Protein AF-A0A2G9URB8-F1 (afdb_monomer_lite)

Sequence (131 aa):
MHLSAVSGDISEDVNKCCIKHDNCYAYQMGKKFCDDEFCNCLDVATKEEQKCNRLESPQFCNAVRLFGHMAYVLAGRGPRPVTEGASVSSPEQDEHDYESTVTYGTTAGISVSSTTTEIPMSDWTTGGTGE

Structure (mmCIF, N/CA/C/O backbone):
data_AF-A0A2G9URB8-F1
#
_entry.id   AF-A0A2G9URB8-F1
#
loop_
_atom_site.group_PDB
_atom_site.id
_atom_site.type_symbol
_atom_site.label_atom_id
_atom_site.label_alt_id
_atom_site.label_comp_id
_atom_site.label_asym_id
_atom_site.label_entity_id
_atom_site.label_seq_id
_atom_site.pdbx_PDB_ins_code
_atom_site.Cartn_x
_atom_site.Cartn_y
_atom_site.Cartn_z
_atom_site.occupancy
_atom_site.B_iso_or_equiv
_atom_site.auth_seq_id
_atom_site.auth_comp_id
_atom_site.auth_asym_id
_atom_site.auth_atom_id
_atom_site.pdbx_PDB_model_num
ATOM 1 N N . MET A 1 1 ? -1.643 -4.852 38.606 1.00 34.06 1 MET A N 1
ATOM 2 C CA . MET A 1 1 ? -0.715 -5.426 37.610 1.00 34.06 1 MET A CA 1
ATOM 3 C C . MET A 1 1 ? -1.496 -5.595 36.313 1.00 34.06 1 MET A C 1
ATOM 5 O O . MET A 1 1 ? -2.167 -6.602 36.154 1.00 34.06 1 MET A O 1
ATOM 9 N N . HIS A 1 2 ? -1.524 -4.570 35.458 1.00 40.59 2 HIS A N 1
ATOM 10 C CA . HIS A 1 2 ? -2.062 -4.691 34.100 1.00 40.59 2 HIS A CA 1
ATOM 11 C C . HIS A 1 2 ? -0.869 -4.982 33.188 1.00 40.59 2 HIS A C 1
ATOM 13 O O . HIS A 1 2 ? -0.054 -4.101 32.930 1.00 40.59 2 HIS A O 1
ATOM 19 N N . LEU A 1 3 ? -0.725 -6.245 32.792 1.00 45.12 3 LEU A N 1
ATOM 20 C CA . LEU A 1 3 ? 0.124 -6.647 31.676 1.00 45.12 3 LEU A CA 1
ATOM 21 C C . LEU A 1 3 ? -0.627 -6.259 30.400 1.00 45.12 3 LEU A C 1
ATOM 23 O O . LEU A 1 3 ? -1.369 -7.067 29.849 1.00 45.12 3 LEU A O 1
ATOM 27 N N . SER A 1 4 ? -0.496 -5.006 29.969 1.00 48.94 4 SER A N 1
ATOM 28 C CA . SER A 1 4 ? -0.832 -4.668 28.589 1.00 48.94 4 SER A CA 1
ATOM 29 C C . SER A 1 4 ? 0.248 -5.287 27.710 1.00 48.94 4 SER A C 1
ATOM 31 O O . SER A 1 4 ? 1.438 -5.156 27.998 1.00 48.94 4 SER A O 1
ATOM 33 N N . ALA A 1 5 ? -0.196 -6.045 26.713 1.00 54.59 5 ALA A N 1
ATOM 34 C CA . ALA A 1 5 ? 0.620 -6.752 25.743 1.00 54.59 5 ALA A CA 1
ATOM 35 C C . ALA A 1 5 ? 1.810 -5.911 25.258 1.00 54.59 5 ALA A C 1
ATOM 37 O O . ALA A 1 5 ? 1.703 -4.688 25.145 1.00 54.59 5 ALA A O 1
ATOM 38 N N . VAL A 1 6 ? 2.917 -6.582 24.917 1.00 54.69 6 VAL A N 1
ATOM 39 C CA . VAL A 1 6 ? 3.937 -6.022 24.020 1.00 54.69 6 VAL A CA 1
ATOM 40 C C . VAL A 1 6 ? 3.211 -5.703 22.716 1.00 54.69 6 VAL A C 1
ATOM 42 O O . VAL A 1 6 ? 3.006 -6.566 21.867 1.00 54.69 6 VAL A O 1
ATOM 45 N N . SER A 1 7 ? 2.685 -4.489 22.657 1.00 58.38 7 SER A N 1
ATOM 46 C CA . SER A 1 7 ? 1.936 -3.955 21.538 1.00 58.38 7 SER A CA 1
ATOM 47 C C . SER A 1 7 ? 3.008 -3.636 20.516 1.00 58.38 7 SER A C 1
ATOM 49 O O . SER A 1 7 ? 3.839 -2.767 20.774 1.00 58.38 7 SER A O 1
ATOM 51 N N . GLY A 1 8 ? 3.076 -4.427 19.442 1.00 63.69 8 GLY A N 1
ATOM 52 C CA . GLY A 1 8 ? 3.928 -4.092 18.306 1.00 63.69 8 GLY A CA 1
ATOM 53 C C . GLY A 1 8 ? 3.660 -2.644 17.913 1.00 63.69 8 GLY A C 1
ATOM 54 O O . GLY A 1 8 ? 2.515 -2.188 17.971 1.00 63.69 8 GLY A O 1
ATOM 55 N N . ASP A 1 9 ? 4.717 -1.899 17.616 1.00 86.12 9 ASP A N 1
ATOM 56 C CA . ASP A 1 9 ? 4.572 -0.512 17.200 1.00 86.12 9 ASP A CA 1
ATOM 57 C C . ASP A 1 9 ? 3.764 -0.495 15.891 1.00 86.12 9 ASP A C 1
ATOM 59 O O . ASP A 1 9 ? 4.124 -1.175 14.927 1.00 86.12 9 ASP A O 1
ATOM 63 N N . ILE A 1 10 ? 2.653 0.251 15.851 1.00 89.25 10 ILE A N 1
ATOM 64 C CA . ILE A 1 10 ? 1.783 0.354 14.663 1.00 89.25 10 ILE A CA 1
ATOM 65 C C . ILE A 1 10 ? 2.611 0.748 13.431 1.00 89.25 10 ILE A C 1
ATOM 67 O O . ILE A 1 10 ? 2.357 0.268 12.326 1.00 89.25 10 ILE A O 1
ATOM 71 N N . SER A 1 11 ? 3.652 1.560 13.623 1.00 90.50 11 SER A N 1
ATOM 72 C CA . SER A 1 11 ? 4.586 1.961 12.572 1.00 90.50 11 SER A CA 1
ATOM 73 C C . SER A 1 11 ? 5.371 0.770 12.020 1.00 90.50 11 SER A C 1
ATOM 75 O O . SER A 1 11 ? 5.568 0.674 10.809 1.00 90.50 11 SER A O 1
ATOM 77 N N . GLU A 1 12 ? 5.802 -0.164 12.874 1.00 94.44 12 GLU A N 1
ATOM 78 C CA . GLU A 1 12 ? 6.485 -1.388 12.439 1.00 94.44 12 GLU A CA 1
ATOM 7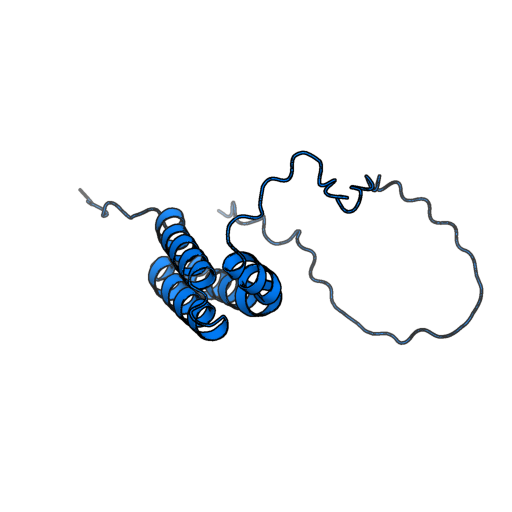9 C C . GLU A 1 12 ? 5.554 -2.290 11.625 1.00 94.44 12 GLU A C 1
ATOM 81 O O . GLU A 1 12 ? 5.970 -2.852 10.607 1.00 94.44 12 GLU A O 1
ATOM 86 N N . ASP A 1 13 ? 4.295 -2.427 12.042 1.00 95.44 13 ASP A N 1
ATOM 87 C CA . ASP A 1 13 ? 3.315 -3.251 11.334 1.00 95.44 13 ASP A CA 1
ATOM 88 C C . ASP A 1 13 ? 2.906 -2.641 9.987 1.00 95.44 13 ASP A C 1
ATOM 90 O O . ASP A 1 13 ? 2.864 -3.354 8.979 1.00 95.44 13 ASP A O 1
ATOM 94 N N . VAL A 1 14 ? 2.725 -1.320 9.920 1.00 96.50 14 VAL A N 1
ATOM 95 C CA . VAL A 1 14 ? 2.529 -0.594 8.655 1.00 96.50 14 VAL A CA 1
ATOM 96 C C . VAL A 1 14 ? 3.755 -0.734 7.748 1.00 96.50 14 VAL A C 1
ATOM 98 O O . VAL A 1 14 ? 3.615 -1.015 6.557 1.00 96.50 14 VAL A O 1
ATOM 101 N N . ASN A 1 15 ? 4.971 -0.636 8.291 1.00 96.88 15 ASN A N 1
ATOM 102 C CA . ASN A 1 15 ? 6.194 -0.799 7.503 1.00 96.88 15 ASN A CA 1
ATOM 103 C C . ASN A 1 15 ? 6.313 -2.208 6.887 1.00 96.88 15 ASN A C 1
ATOM 105 O O . ASN A 1 15 ? 6.755 -2.354 5.745 1.00 96.88 15 ASN A O 1
ATOM 109 N N . LYS A 1 16 ? 5.851 -3.260 7.581 1.00 98.12 16 LYS A N 1
ATOM 110 C CA . LYS A 1 16 ? 5.767 -4.613 6.994 1.00 98.12 16 LYS A CA 1
ATOM 111 C C . LYS A 1 16 ? 4.843 -4.650 5.772 1.00 98.12 16 LYS A C 1
ATOM 113 O O . LYS A 1 16 ? 5.108 -5.424 4.849 1.00 98.12 16 LYS A O 1
ATOM 118 N N . CYS A 1 17 ? 3.788 -3.834 5.739 1.00 98.62 17 CYS A N 1
ATOM 119 C CA . CYS A 1 17 ? 2.934 -3.689 4.559 1.00 98.62 17 CYS A CA 1
ATOM 120 C C . CYS A 1 17 ? 3.674 -3.012 3.402 1.00 98.62 17 CYS A C 1
ATOM 122 O O . CYS A 1 17 ? 3.604 -3.514 2.280 1.00 98.62 17 CYS A O 1
ATOM 124 N N . CYS A 1 18 ? 4.444 -1.953 3.670 1.00 98.44 18 CYS A N 1
ATOM 125 C CA . CYS A 1 18 ? 5.268 -1.281 2.658 1.00 98.44 18 CYS A CA 1
ATOM 126 C C . CYS A 1 18 ? 6.281 -2.243 2.024 1.00 98.44 18 CYS A C 1
ATOM 128 O O . CYS A 1 18 ? 6.326 -2.387 0.807 1.00 98.44 18 CYS A O 1
ATOM 130 N N . ILE A 1 19 ? 7.013 -3.003 2.846 1.00 98.50 19 ILE A N 1
ATOM 131 C CA . ILE A 1 19 ? 7.992 -3.987 2.358 1.00 98.50 19 ILE A CA 1
ATOM 132 C C . ILE A 1 19 ? 7.324 -5.037 1.457 1.00 98.50 19 ILE A C 1
ATOM 134 O O . ILE A 1 19 ? 7.886 -5.439 0.436 1.00 98.50 19 ILE A O 1
ATOM 138 N N . LYS A 1 20 ? 6.127 -5.517 1.813 1.00 98.62 20 LYS A N 1
ATOM 139 C CA . LYS A 1 20 ? 5.385 -6.475 0.976 1.00 98.62 20 LYS A CA 1
ATOM 140 C C . LYS A 1 20 ? 4.929 -5.851 -0.344 1.00 98.62 20 LYS A C 1
ATOM 142 O O . LYS A 1 20 ? 5.027 -6.516 -1.374 1.00 98.62 20 LYS A O 1
ATOM 147 N N . HIS A 1 21 ? 4.462 -4.604 -0.321 1.00 98.69 21 HIS A N 1
ATOM 148 C CA . HIS A 1 21 ? 4.040 -3.864 -1.515 1.00 98.69 21 HIS A CA 1
ATOM 149 C C . HIS A 1 21 ? 5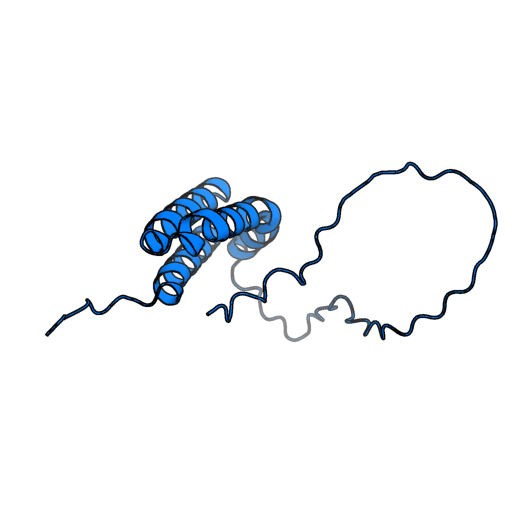.206 -3.633 -2.478 1.00 98.69 21 HIS A C 1
ATOM 151 O O . HIS A 1 21 ? 5.101 -4.007 -3.646 1.00 98.69 21 HIS A O 1
ATOM 157 N N . ASP A 1 22 ? 6.346 -3.162 -1.972 1.00 98.25 22 ASP A N 1
ATOM 158 C CA . ASP A 1 22 ? 7.560 -2.941 -2.763 1.00 98.25 22 ASP A CA 1
ATOM 159 C C . ASP A 1 22 ? 8.076 -4.238 -3.392 1.00 98.25 22 ASP A C 1
ATOM 161 O O . ASP A 1 22 ? 8.440 -4.265 -4.568 1.00 98.25 22 ASP A O 1
ATOM 165 N N . ASN A 1 23 ? 8.053 -5.348 -2.647 1.00 98.00 23 ASN A N 1
ATOM 166 C CA . ASN A 1 23 ? 8.399 -6.658 -3.198 1.00 98.00 23 ASN A CA 1
ATOM 167 C C . ASN A 1 23 ? 7.400 -7.099 -4.274 1.00 98.00 23 ASN A C 1
ATOM 169 O O . ASN A 1 23 ? 7.805 -7.573 -5.332 1.00 98.00 23 ASN A O 1
ATOM 173 N N . CYS A 1 24 ? 6.097 -6.925 -4.043 1.00 98.69 24 CYS A N 1
ATOM 174 C CA . CYS A 1 24 ? 5.068 -7.233 -5.036 1.00 98.69 24 CYS A CA 1
ATOM 175 C C . CYS A 1 24 ? 5.276 -6.431 -6.333 1.00 98.69 24 CYS A C 1
ATOM 177 O O . CYS A 1 24 ? 5.178 -6.982 -7.435 1.00 98.69 24 CYS A O 1
ATOM 179 N N . TYR A 1 25 ? 5.637 -5.152 -6.198 1.00 98.19 25 TYR A N 1
ATOM 180 C CA . TYR A 1 25 ? 6.048 -4.285 -7.296 1.00 98.19 25 TYR A CA 1
ATOM 181 C C . TYR A 1 25 ? 7.312 -4.812 -7.980 1.00 98.19 25 TYR A C 1
ATOM 183 O O . TYR A 1 25 ? 7.308 -4.977 -9.196 1.00 98.19 25 TYR A O 1
ATOM 191 N N . ALA A 1 26 ? 8.371 -5.141 -7.242 1.00 96.81 26 ALA A N 1
ATOM 192 C CA . ALA A 1 26 ? 9.612 -5.678 -7.808 1.00 96.81 26 ALA A CA 1
ATOM 193 C C . ALA A 1 26 ? 9.381 -6.975 -8.603 1.00 96.81 26 ALA A C 1
ATOM 195 O O . ALA A 1 26 ? 9.934 -7.146 -9.688 1.00 96.81 26 ALA A O 1
ATOM 196 N N . TYR A 1 27 ? 8.500 -7.853 -8.116 1.00 97.25 27 TYR A N 1
ATOM 197 C CA . TYR A 1 27 ? 8.124 -9.094 -8.799 1.00 97.25 27 TYR A CA 1
ATOM 198 C C . TYR A 1 27 ? 7.103 -8.912 -9.929 1.00 97.25 27 TYR A C 1
ATOM 200 O O . TYR A 1 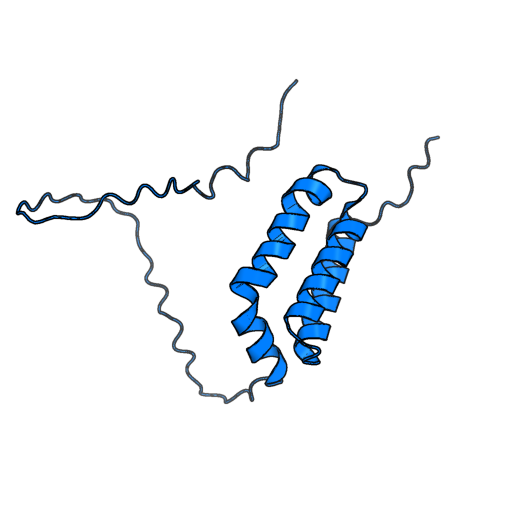27 ? 6.736 -9.893 -10.573 1.00 97.25 27 TYR A O 1
ATOM 208 N N . GLN A 1 28 ? 6.649 -7.682 -10.188 1.00 97.81 28 GLN A N 1
ATOM 209 C CA . GLN A 1 28 ? 5.709 -7.352 -11.263 1.00 97.81 28 GLN A CA 1
ATOM 210 C C . GLN A 1 28 ? 4.434 -8.211 -11.240 1.00 97.81 28 GLN A C 1
ATOM 212 O O . GLN A 1 28 ? 3.912 -8.609 -12.281 1.00 97.81 28 GLN A O 1
ATOM 217 N N . MET A 1 29 ? 3.889 -8.462 -10.046 1.00 98.06 29 MET A N 1
ATOM 218 C CA . MET A 1 29 ? 2.698 -9.307 -9.845 1.00 98.06 29 MET A CA 1
ATOM 219 C C . MET A 1 29 ? 1.379 -8.641 -10.297 1.00 98.06 29 MET A C 1
ATOM 221 O O . MET A 1 29 ? 0.299 -9.201 -10.126 1.00 98.06 29 MET A O 1
ATOM 225 N N . GLY A 1 30 ? 1.453 -7.448 -10.895 1.00 98.19 30 GLY A N 1
ATOM 226 C CA . GLY A 1 30 ? 0.322 -6.630 -11.325 1.00 98.19 30 GLY A CA 1
ATOM 227 C C . GLY A 1 30 ? 0.017 -5.506 -10.336 1.00 98.19 30 GLY A C 1
ATOM 228 O O . GLY A 1 30 ? -0.353 -5.763 -9.195 1.00 98.19 30 GLY A O 1
ATOM 229 N N . LYS A 1 31 ? 0.097 -4.245 -10.789 1.00 98.25 31 LYS A N 1
ATOM 230 C CA . LYS A 1 31 ? -0.091 -3.053 -9.936 1.00 98.25 31 LYS A CA 1
ATOM 231 C C . LYS A 1 31 ? -1.362 -3.120 -9.089 1.00 98.25 31 LYS A C 1
ATOM 233 O O . LYS A 1 31 ? -1.295 -2.968 -7.879 1.00 98.25 31 LYS A O 1
ATOM 238 N N . LYS A 1 32 ? -2.515 -3.374 -9.724 1.00 98.62 32 LYS A N 1
ATOM 239 C CA . LYS A 1 32 ? -3.809 -3.429 -9.025 1.00 98.62 32 LYS A CA 1
ATOM 240 C C . LYS A 1 32 ? -3.810 -4.492 -7.924 1.00 98.62 32 LYS A C 1
ATOM 242 O O . LYS A 1 32 ? -4.290 -4.221 -6.835 1.00 98.62 32 LYS A O 1
ATOM 247 N N . PHE A 1 33 ? -3.277 -5.677 -8.219 1.00 98.75 33 PHE A N 1
ATOM 248 C CA . PHE A 1 33 ? -3.176 -6.760 -7.246 1.00 98.75 33 PHE A CA 1
ATOM 249 C C . PHE A 1 33 ? -2.302 -6.346 -6.056 1.00 98.75 33 PHE A C 1
ATOM 251 O O . PHE A 1 33 ? -2.733 -6.462 -4.915 1.00 98.75 33 PHE A O 1
ATOM 258 N N . CYS A 1 34 ? -1.123 -5.779 -6.321 1.00 98.81 34 CYS A N 1
ATOM 259 C CA . CYS A 1 34 ? -0.231 -5.299 -5.269 1.00 98.81 34 CYS A CA 1
ATOM 260 C C . CYS A 1 34 ? -0.865 -4.197 -4.411 1.00 98.81 34 CYS A C 1
ATOM 262 O O . CYS A 1 34 ? -0.750 -4.240 -3.189 1.00 98.81 34 CYS A O 1
ATOM 264 N N . ASP A 1 35 ? -1.552 -3.236 -5.030 1.00 98.81 35 ASP A N 1
ATOM 265 C CA . ASP A 1 35 ? -2.241 -2.166 -4.305 1.00 98.81 35 ASP A CA 1
ATOM 266 C C . ASP A 1 35 ? -3.379 -2.712 -3.435 1.00 98.81 35 ASP A C 1
ATOM 268 O O . ASP A 1 35 ? -3.525 -2.287 -2.295 1.00 98.81 35 ASP A O 1
ATOM 272 N N . ASP A 1 36 ? -4.172 -3.665 -3.936 1.00 98.88 36 ASP A N 1
ATOM 273 C CA . ASP A 1 36 ? -5.265 -4.275 -3.171 1.00 98.88 36 ASP A CA 1
ATOM 274 C C . ASP A 1 36 ? -4.734 -5.049 -1.949 1.00 98.88 36 ASP A C 1
ATOM 276 O O . ASP A 1 36 ? -5.268 -4.903 -0.847 1.00 98.88 36 ASP A O 1
ATOM 280 N N . GLU A 1 37 ? -3.643 -5.804 -2.112 1.00 98.88 37 GLU A N 1
ATOM 281 C CA . GLU A 1 37 ? -2.970 -6.497 -1.005 1.00 98.88 37 GLU A CA 1
ATOM 282 C C . GLU A 1 37 ? -2.388 -5.517 0.023 1.00 98.88 37 GLU A C 1
ATOM 284 O O . GLU A 1 37 ? -2.489 -5.744 1.231 1.00 98.88 37 GLU A O 1
ATOM 289 N N . PHE A 1 38 ? -1.823 -4.396 -0.433 1.00 98.81 38 PHE A N 1
ATOM 290 C CA . PHE A 1 38 ? -1.344 -3.335 0.450 1.00 98.81 38 PHE A CA 1
ATOM 291 C C . PHE A 1 38 ? -2.485 -2.711 1.259 1.00 98.81 38 PHE A C 1
ATOM 293 O O . PHE A 1 38 ? -2.368 -2.592 2.478 1.00 98.81 38 PHE A O 1
ATOM 300 N N . CYS A 1 39 ? -3.609 -2.386 0.615 1.00 98.75 39 CYS A N 1
ATOM 301 C CA . CYS A 1 39 ? -4.784 -1.833 1.290 1.00 98.75 39 CYS A CA 1
ATOM 302 C C . CYS A 1 39 ? -5.327 -2.788 2.368 1.00 98.75 39 CYS A C 1
ATOM 304 O O . CYS A 1 39 ? -5.601 -2.354 3.486 1.00 98.75 39 CYS A O 1
ATOM 306 N N . ASN A 1 40 ? -5.423 -4.087 2.065 1.00 98.62 40 ASN A N 1
ATOM 307 C CA . ASN A 1 40 ? -5.847 -5.100 3.037 1.00 98.62 40 ASN A CA 1
ATOM 308 C C . ASN A 1 40 ? -4.850 -5.233 4.197 1.00 98.62 40 ASN A C 1
ATOM 310 O O . ASN A 1 40 ? -5.245 -5.398 5.350 1.00 98.62 40 ASN A O 1
ATOM 314 N N . CYS A 1 41 ? -3.550 -5.152 3.905 1.00 98.75 41 CYS A N 1
ATOM 315 C CA . CYS A 1 41 ? -2.516 -5.199 4.932 1.00 98.75 41 CYS A CA 1
ATOM 316 C C . CYS A 1 41 ? -2.624 -4.012 5.898 1.00 98.75 41 CYS A C 1
ATOM 318 O O . CYS A 1 41 ? -2.577 -4.222 7.109 1.00 98.75 41 CY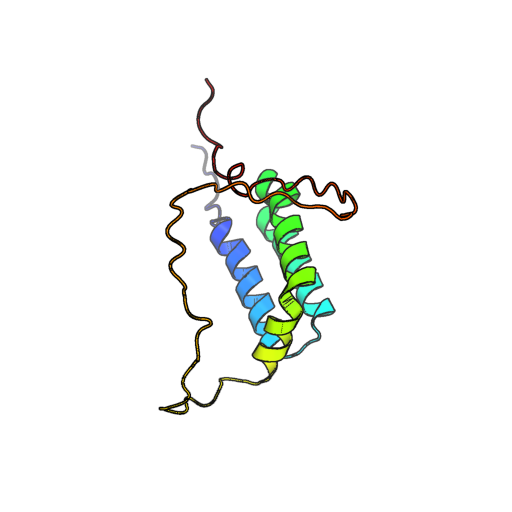S A O 1
ATOM 320 N N . LEU A 1 42 ? -2.814 -2.792 5.380 1.00 98.38 42 LEU A N 1
ATOM 321 C CA . LEU A 1 42 ? -2.973 -1.589 6.200 1.00 98.38 42 LEU A CA 1
ATOM 322 C C . LEU A 1 42 ? -4.203 -1.663 7.110 1.00 98.38 42 LEU A C 1
ATOM 324 O O . LEU A 1 42 ? -4.099 -1.316 8.285 1.00 98.38 42 LEU A O 1
ATOM 328 N N . ASP A 1 43 ? -5.336 -2.160 6.602 1.00 98.00 43 ASP A N 1
ATOM 329 C CA . ASP A 1 43 ? -6.555 -2.345 7.401 1.00 98.00 43 ASP A CA 1
ATOM 330 C C . ASP A 1 43 ? -6.292 -3.239 8.625 1.00 98.00 43 ASP A C 1
ATOM 332 O O . ASP A 1 43 ? -6.605 -2.870 9.757 1.00 98.00 43 ASP A O 1
ATOM 336 N N . VAL A 1 44 ? -5.603 -4.368 8.422 1.00 97.50 44 VAL A N 1
ATOM 337 C CA . VAL A 1 44 ? -5.253 -5.299 9.505 1.00 97.50 44 VAL A CA 1
ATOM 338 C C . VAL A 1 44 ? -4.193 -4.723 10.447 1.00 97.50 44 VAL A C 1
ATOM 340 O O . VAL A 1 44 ? -4.325 -4.874 11.662 1.00 97.50 44 VAL A O 1
ATOM 343 N N . ALA A 1 45 ? -3.152 -4.079 9.913 1.00 96.75 45 ALA A N 1
ATOM 344 C CA . ALA A 1 45 ? -2.045 -3.521 10.696 1.00 96.75 45 ALA A CA 1
ATOM 345 C C . ALA A 1 45 ? -2.497 -2.387 11.626 1.00 96.75 45 ALA A C 1
ATOM 347 O O . ALA A 1 45 ? -1.943 -2.206 12.705 1.00 96.75 45 ALA A O 1
ATOM 348 N N . THR A 1 46 ? -3.523 -1.639 11.226 1.00 96.62 46 THR A N 1
ATOM 349 C CA . THR A 1 46 ? -4.003 -0.471 11.973 1.00 96.62 46 THR A CA 1
ATOM 350 C C . THR A 1 46 ? -5.279 -0.730 12.765 1.00 96.62 46 THR A C 1
ATOM 352 O O . THR A 1 46 ? -5.745 0.172 13.450 1.00 96.62 46 THR A O 1
ATOM 355 N N . LYS A 1 47 ? -5.844 -1.946 12.726 1.00 95.56 47 LYS A N 1
ATOM 356 C CA . LYS A 1 47 ? -7.179 -2.276 13.270 1.00 95.56 47 LYS A CA 1
ATOM 357 C C . LYS A 1 47 ? -7.432 -1.859 14.726 1.00 95.56 47 LYS A C 1
ATOM 359 O O . LYS A 1 47 ? -8.578 -1.615 15.094 1.00 95.56 47 LYS A O 1
ATOM 364 N N . GLU A 1 48 ? -6.382 -1.791 15.546 1.00 93.38 48 GLU A N 1
ATOM 365 C CA . GLU A 1 48 ? -6.469 -1.412 16.964 1.00 93.38 48 GLU A CA 1
ATOM 366 C C . GLU A 1 48 ? -6.460 0.116 17.187 1.00 93.38 48 GLU A C 1
ATOM 368 O O . GLU A 1 48 ? -6.863 0.576 18.253 1.00 93.38 48 GLU A O 1
ATOM 373 N N . GLU A 1 49 ? -6.063 0.913 16.187 1.00 94.00 49 GLU A N 1
ATOM 374 C CA . GLU A 1 49 ? -6.005 2.379 16.238 1.00 94.00 49 GLU A CA 1
ATOM 375 C C . GLU A 1 49 ? -6.974 2.995 15.222 1.00 94.00 49 GLU A C 1
ATOM 377 O O . GLU A 1 49 ? -6.744 3.005 14.011 1.00 94.00 49 GLU A O 1
ATOM 382 N N . GLN A 1 50 ? -8.086 3.537 15.723 1.00 92.69 50 GLN A N 1
ATOM 383 C CA . GLN A 1 50 ? -9.199 4.008 14.893 1.00 92.69 50 GLN A CA 1
ATOM 384 C C . GLN A 1 50 ? -8.788 5.109 13.916 1.00 92.69 50 GLN A C 1
ATOM 386 O O . GLN A 1 50 ? -9.287 5.126 12.788 1.00 92.69 50 GLN A O 1
ATOM 391 N N . LYS A 1 51 ? -7.894 6.022 14.319 1.00 93.44 51 LYS A N 1
ATOM 392 C CA . LYS A 1 51 ? -7.434 7.096 13.431 1.00 93.44 51 LYS A CA 1
ATOM 393 C C . LYS A 1 51 ? -6.639 6.513 12.261 1.00 93.44 51 LYS A C 1
ATOM 395 O O . LYS A 1 51 ? -6.941 6.807 11.103 1.00 93.44 51 LYS A O 1
ATOM 400 N N . CYS A 1 52 ? -5.679 5.643 12.560 1.00 94.94 52 CYS A N 1
ATOM 401 C CA . CYS A 1 52 ? -4.849 5.005 11.548 1.00 94.94 52 CYS A CA 1
ATOM 402 C C . CYS A 1 52 ? -5.667 4.068 10.648 1.00 94.94 52 CYS A C 1
ATOM 404 O O . CYS A 1 52 ? -5.435 4.037 9.442 1.00 94.94 52 CYS A O 1
ATOM 406 N N . ASN A 1 53 ? -6.662 3.356 11.183 1.00 96.62 53 ASN A N 1
ATOM 407 C CA . ASN A 1 53 ? -7.502 2.449 10.398 1.00 96.62 53 ASN A CA 1
ATOM 408 C C . ASN A 1 53 ? -8.524 3.168 9.517 1.00 96.62 53 ASN A C 1
ATOM 410 O O . ASN A 1 53 ? -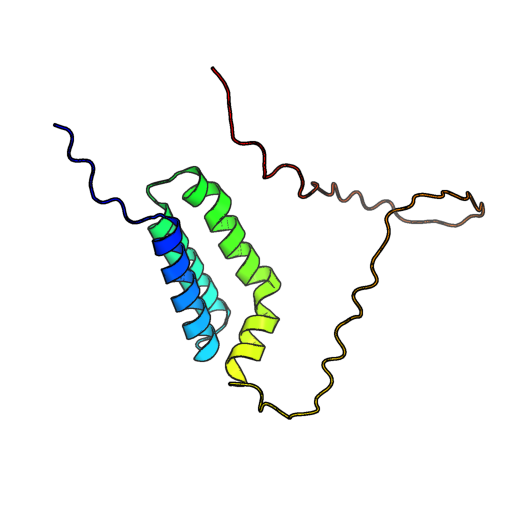8.665 2.833 8.345 1.00 96.62 53 ASN A O 1
ATOM 414 N N . ARG A 1 54 ? -9.233 4.170 10.045 1.00 96.38 54 ARG A N 1
ATOM 415 C CA . ARG A 1 54 ? -10.362 4.784 9.327 1.00 96.38 54 ARG A CA 1
ATOM 416 C C . ARG A 1 54 ? -9.994 6.003 8.497 1.00 96.38 54 ARG A C 1
ATOM 418 O O . ARG A 1 54 ? -10.752 6.345 7.592 1.00 96.38 54 ARG A O 1
ATOM 425 N N . LEU A 1 55 ? -8.885 6.674 8.809 1.00 93.88 55 LEU A N 1
ATOM 426 C CA . LEU A 1 55 ? -8.474 7.898 8.116 1.00 93.88 55 LEU A CA 1
ATOM 427 C C . LEU A 1 55 ? -7.188 7.685 7.321 1.00 93.88 55 LEU A C 1
ATOM 429 O O . LEU A 1 55 ? -7.193 7.865 6.105 1.00 93.88 55 LEU A O 1
ATOM 433 N N . GLU A 1 56 ? -6.109 7.259 7.977 1.00 95.25 56 GLU A N 1
ATOM 434 C CA . GLU A 1 56 ? -4.783 7.242 7.342 1.00 95.25 56 GLU A CA 1
ATOM 435 C C . GLU A 1 56 ? -4.598 6.047 6.398 1.00 95.25 56 GLU A C 1
ATOM 437 O O . GLU A 1 56 ? -4.153 6.217 5.264 1.00 95.25 56 GLU A O 1
ATOM 442 N N . SER A 1 57 ? -5.018 4.842 6.793 1.00 97.00 57 SER A N 1
ATOM 443 C CA . SER A 1 57 ? -4.913 3.642 5.947 1.00 97.00 57 SER A CA 1
ATOM 444 C C . SER A 1 57 ? -5.634 3.795 4.598 1.00 97.00 57 SER A C 1
ATOM 446 O O . SER A 1 57 ? -5.018 3.512 3.565 1.00 97.00 57 SER A O 1
ATOM 448 N N . PRO A 1 58 ? -6.881 4.313 4.533 1.00 98.31 58 PRO A N 1
ATOM 449 C CA . PRO A 1 58 ? -7.536 4.614 3.262 1.00 98.31 58 PRO A CA 1
ATOM 450 C C . PRO A 1 58 ? -6.792 5.658 2.424 1.00 98.31 58 PRO A C 1
ATOM 452 O O . PRO A 1 58 ? -6.764 5.542 1.199 1.00 98.31 58 PRO A O 1
ATOM 455 N N . GLN A 1 59 ? -6.173 6.666 3.047 1.00 98.00 59 GLN A N 1
ATOM 456 C CA . GLN A 1 59 ? -5.390 7.675 2.328 1.00 98.00 59 GLN A CA 1
ATOM 457 C C . GLN A 1 59 ? -4.137 7.065 1.698 1.00 98.00 59 GLN A C 1
ATOM 459 O O . GLN A 1 59 ? -3.910 7.267 0.505 1.00 98.00 59 GLN A O 1
ATOM 464 N N . PHE A 1 60 ? -3.375 6.260 2.442 1.00 97.75 60 PHE A N 1
ATOM 465 C CA . PHE A 1 60 ? -2.208 5.558 1.903 1.00 97.75 60 PHE A CA 1
ATOM 466 C C . PHE A 1 60 ? -2.592 4.570 0.794 1.00 97.75 60 PHE A C 1
ATOM 468 O O . PHE A 1 60 ? -1.962 4.552 -0.265 1.00 97.75 60 PHE A O 1
ATOM 475 N N . CYS A 1 61 ? -3.674 3.810 0.984 1.00 98.69 61 CYS A N 1
ATOM 476 C CA . CYS A 1 61 ? -4.248 2.940 -0.046 1.00 98.69 61 CYS A CA 1
ATOM 477 C C . CYS A 1 61 ? -4.593 3.719 -1.333 1.00 98.69 61 CYS A C 1
ATOM 479 O O . CYS A 1 61 ? -4.243 3.311 -2.444 1.00 98.69 61 CYS A O 1
ATOM 481 N N . ASN A 1 62 ? -5.245 4.876 -1.204 1.00 98.50 62 ASN A N 1
ATOM 482 C CA . ASN A 1 62 ? -5.587 5.715 -2.352 1.00 98.50 62 ASN A CA 1
ATOM 483 C C . ASN A 1 62 ? -4.348 6.336 -3.012 1.00 98.50 62 ASN A C 1
ATOM 485 O O . ASN A 1 62 ? -4.294 6.419 -4.240 1.00 98.50 62 ASN A O 1
ATOM 489 N N . ALA A 1 63 ? -3.339 6.720 -2.228 1.00 98.44 63 ALA A N 1
ATOM 490 C CA . ALA A 1 63 ? -2.104 7.302 -2.737 1.00 98.44 63 ALA A CA 1
ATOM 491 C C . ALA A 1 63 ? -1.356 6.333 -3.667 1.00 98.44 63 ALA A C 1
ATOM 493 O O . ALA A 1 63 ? -0.999 6.716 -4.784 1.00 98.44 63 ALA A O 1
ATOM 494 N N . VAL A 1 64 ? -1.182 5.062 -3.281 1.00 98.38 64 VAL A N 1
ATOM 495 C CA . VAL A 1 64 ? -0.504 4.074 -4.150 1.00 98.38 64 VAL A CA 1
ATOM 496 C C . VAL A 1 64 ? -1.320 3.754 -5.406 1.00 98.38 64 VAL A C 1
ATOM 498 O O . VAL A 1 64 ? -0.764 3.566 -6.496 1.00 98.38 64 VAL A O 1
ATOM 501 N N . ARG A 1 65 ? -2.654 3.795 -5.313 1.00 98.56 65 ARG A N 1
ATOM 502 C CA . ARG A 1 65 ? -3.536 3.620 -6.473 1.00 98.56 65 ARG A CA 1
ATOM 503 C C . ARG A 1 65 ? -3.396 4.765 -7.471 1.00 98.56 65 ARG A C 1
ATOM 505 O O . ARG A 1 65 ? -3.229 4.485 -8.660 1.00 98.56 65 ARG A O 1
ATOM 512 N N . LEU A 1 66 ? -3.407 6.009 -6.991 1.00 98.19 66 LEU A N 1
ATOM 513 C CA . LEU A 1 66 ? -3.376 7.214 -7.821 1.00 98.19 66 LEU A CA 1
ATOM 514 C C . LEU A 1 66 ? -1.978 7.511 -8.381 1.00 98.19 66 LEU A C 1
ATOM 516 O O . LEU A 1 66 ? -1.836 7.792 -9.569 1.00 98.19 66 LEU A O 1
ATOM 520 N N . PHE A 1 67 ? -0.941 7.394 -7.552 1.00 97.69 67 PHE A N 1
ATOM 521 C CA . PHE A 1 67 ? 0.414 7.845 -7.891 1.00 97.69 67 PHE A CA 1
ATOM 522 C C . PHE A 1 67 ? 1.412 6.702 -8.114 1.00 97.69 67 PHE A C 1
ATOM 524 O O . PHE A 1 67 ? 2.478 6.904 -8.694 1.00 97.69 67 PHE A O 1
ATOM 531 N N . GLY A 1 68 ? 1.078 5.468 -7.730 1.00 97.19 68 GLY A N 1
ATOM 532 C CA . GLY A 1 68 ? 2.019 4.345 -7.752 1.00 97.19 68 GLY A CA 1
ATOM 533 C C . GLY A 1 68 ? 2.350 3.775 -9.135 1.00 97.19 68 GLY A C 1
ATOM 534 O O . GLY A 1 68 ? 3.100 2.807 -9.210 1.00 97.19 68 GLY A O 1
ATOM 535 N N . HIS A 1 69 ? 1.803 4.310 -10.238 1.00 97.62 69 HIS A N 1
ATOM 536 C CA . HIS A 1 69 ? 2.029 3.742 -11.577 1.00 97.62 69 HIS A CA 1
ATOM 537 C C . HIS A 1 69 ? 3.508 3.769 -11.970 1.00 97.62 69 HIS A C 1
ATOM 539 O O . HIS A 1 69 ? 4.060 2.749 -12.378 1.00 97.62 69 HIS A O 1
ATOM 545 N N . MET A 1 70 ? 4.163 4.917 -11.793 1.00 96.12 70 MET A N 1
ATOM 546 C CA . MET A 1 70 ? 5.577 5.053 -12.136 1.00 96.12 70 MET A CA 1
ATOM 547 C C . MET A 1 70 ? 6.465 4.207 -11.222 1.00 96.12 70 MET A C 1
ATOM 549 O O . MET A 1 70 ? 7.377 3.552 -11.719 1.00 96.12 70 MET A O 1
ATOM 553 N N . ALA A 1 71 ? 6.165 4.151 -9.921 1.00 96.69 71 ALA A N 1
ATOM 554 C CA . ALA A 1 71 ? 6.879 3.293 -8.976 1.00 96.69 71 ALA A CA 1
ATOM 555 C C . ALA A 1 71 ? 6.795 1.809 -9.378 1.00 96.69 71 ALA A C 1
ATOM 557 O O . ALA A 1 71 ? 7.822 1.136 -9.449 1.00 96.69 71 ALA A O 1
ATOM 558 N N . TYR A 1 72 ? 5.603 1.328 -9.753 1.00 97.81 72 TYR A N 1
ATOM 559 C CA . TYR A 1 72 ? 5.408 -0.037 -10.246 1.00 97.81 72 TYR A CA 1
ATOM 560 C C . TYR A 1 72 ? 6.247 -0.325 -11.497 1.00 97.81 72 TYR A C 1
ATOM 562 O O . TYR A 1 72 ? 6.959 -1.325 -11.554 1.00 97.81 72 TYR A O 1
ATOM 570 N N . VAL A 1 73 ? 6.199 0.560 -12.499 1.00 96.69 73 VAL A N 1
ATOM 571 C CA . VAL A 1 73 ? 6.945 0.382 -13.757 1.00 96.69 73 VAL A CA 1
ATOM 572 C C . VAL A 1 73 ? 8.456 0.386 -13.522 1.00 96.69 73 VAL A C 1
ATOM 574 O O . VAL A 1 73 ? 9.179 -0.380 -14.158 1.00 96.69 73 VAL A O 1
ATOM 577 N N . LEU A 1 74 ? 8.951 1.249 -12.633 1.00 95.31 74 LEU A N 1
ATOM 578 C CA . LEU A 1 74 ? 10.379 1.349 -12.337 1.00 95.31 74 LEU A CA 1
ATOM 579 C C . LEU A 1 74 ? 10.895 0.151 -11.538 1.00 95.31 74 LEU A C 1
ATOM 581 O O . LEU A 1 74 ? 11.979 -0.335 -11.851 1.00 95.31 74 LEU A O 1
ATOM 585 N N . ALA A 1 75 ? 10.119 -0.366 -10.582 1.00 94.62 75 ALA A N 1
ATOM 586 C CA . ALA A 1 75 ? 10.502 -1.536 -9.791 1.00 94.62 75 ALA A CA 1
ATOM 587 C C . ALA A 1 75 ? 10.773 -2.776 -10.666 1.00 94.62 75 ALA A C 1
ATOM 589 O O . ALA A 1 75 ? 11.706 -3.532 -10.405 1.00 94.62 75 ALA A O 1
ATOM 590 N N . GLY A 1 76 ? 10.018 -2.945 -11.758 1.00 90.56 76 GLY A N 1
ATOM 591 C CA . GLY A 1 76 ? 10.188 -4.054 -12.703 1.00 90.56 76 GLY A CA 1
ATOM 592 C C . GLY A 1 76 ? 11.406 -3.961 -13.620 1.00 90.56 76 GLY A C 1
ATOM 593 O O . GLY A 1 76 ? 11.732 -4.930 -14.302 1.00 90.56 76 GLY A O 1
ATOM 594 N N . ARG A 1 77 ? 12.094 -2.814 -13.667 1.00 87.81 77 ARG A N 1
ATOM 595 C CA . ARG A 1 77 ? 13.291 -2.628 -14.507 1.00 87.81 77 ARG A CA 1
ATOM 596 C C . ARG A 1 77 ? 14.569 -3.157 -13.852 1.00 87.81 77 ARG A C 1
ATOM 598 O O . ARG A 1 77 ? 15.623 -3.112 -14.482 1.00 87.81 77 ARG A O 1
ATOM 605 N N . GLY A 1 78 ? 14.471 -3.668 -12.622 1.00 71.50 78 GLY A N 1
ATOM 606 C CA . GLY A 1 78 ? 15.621 -4.057 -11.815 1.00 71.50 78 GLY A CA 1
ATOM 607 C C . GLY A 1 78 ? 16.454 -2.846 -11.377 1.00 71.50 78 GLY A C 1
ATOM 608 O O . GLY A 1 78 ? 16.108 -1.698 -11.681 1.00 71.50 78 GLY A O 1
ATOM 609 N N . PRO A 1 79 ? 17.561 -3.071 -10.650 1.00 68.44 79 PRO A N 1
ATOM 610 C CA . PRO A 1 79 ? 18.493 -2.003 -10.318 1.00 68.44 79 PRO A CA 1
ATOM 611 C C . PRO A 1 79 ? 18.930 -1.315 -11.609 1.00 68.44 79 PRO A C 1
ATOM 613 O O . PRO A 1 79 ? 19.405 -1.977 -12.536 1.00 68.44 79 PRO A O 1
ATOM 616 N N . ARG A 1 80 ? 18.773 0.013 -11.691 1.00 65.31 80 ARG A N 1
ATOM 617 C CA . ARG A 1 80 ? 19.372 0.752 -12.806 1.00 65.31 80 ARG A CA 1
ATOM 618 C C . ARG A 1 80 ? 20.873 0.446 -12.784 1.00 65.31 80 ARG A C 1
ATOM 620 O O . ARG A 1 80 ? 21.465 0.543 -11.707 1.00 65.31 80 ARG A O 1
ATOM 627 N N . PRO A 1 81 ? 21.496 0.080 -13.919 1.00 63.69 81 PRO A N 1
ATOM 628 C CA . PRO A 1 81 ? 22.943 -0.022 -13.965 1.00 63.69 81 PRO A CA 1
ATOM 629 C C . PRO A 1 81 ? 23.499 1.319 -13.496 1.00 63.69 81 PRO A C 1
ATOM 631 O O . PRO A 1 81 ? 23.091 2.371 -13.996 1.00 63.69 81 PRO A O 1
ATOM 634 N N . VAL A 1 82 ? 24.363 1.274 -12.484 1.00 61.38 82 VAL A N 1
ATOM 635 C CA . VAL A 1 82 ? 25.065 2.452 -11.985 1.00 61.38 82 VAL A CA 1
ATOM 636 C C . VAL A 1 82 ? 26.044 2.850 -13.082 1.00 61.38 82 VAL A C 1
ATOM 638 O O . VAL A 1 82 ? 27.188 2.418 -13.112 1.00 61.38 82 VAL A O 1
ATOM 641 N N . THR A 1 83 ? 25.568 3.594 -14.072 1.00 60.75 83 THR A N 1
ATOM 642 C CA . THR A 1 83 ? 26.445 4.270 -15.015 1.00 60.75 83 THR A CA 1
ATOM 643 C C . THR A 1 83 ? 27.048 5.437 -14.256 1.00 60.75 83 THR A C 1
ATOM 645 O O . THR A 1 83 ? 26.380 6.456 -14.060 1.00 60.75 83 THR A O 1
ATOM 648 N N . GLU A 1 84 ? 28.281 5.261 -13.787 1.00 57.06 84 GLU A N 1
ATOM 649 C CA . GLU A 1 84 ? 29.159 6.347 -13.358 1.00 57.06 84 GLU A CA 1
ATOM 650 C C . GLU A 1 84 ? 29.198 7.378 -14.499 1.00 57.06 84 GLU A C 1
ATOM 652 O O . GLU A 1 84 ? 29.838 7.163 -15.524 1.00 57.06 84 GLU A O 1
ATOM 657 N N . GLY A 1 85 ? 28.404 8.446 -14.388 1.00 59.16 85 GLY A N 1
ATOM 658 C CA . GLY A 1 85 ? 28.288 9.477 -15.424 1.00 59.16 85 GLY A CA 1
ATOM 659 C C . GLY A 1 85 ? 26.912 9.655 -16.070 1.00 59.16 85 GLY A C 1
ATOM 660 O O . GLY A 1 85 ? 26.780 10.527 -16.925 1.00 59.16 85 GLY A O 1
ATOM 661 N N . ALA A 1 86 ? 25.865 8.927 -15.661 1.00 52.38 86 ALA A N 1
ATOM 662 C CA . ALA A 1 86 ? 24.511 9.418 -15.919 1.00 52.38 86 ALA A CA 1
ATOM 663 C C . ALA A 1 86 ? 24.248 10.583 -14.968 1.00 52.38 86 ALA A C 1
ATOM 665 O O . ALA A 1 86 ? 23.888 10.387 -13.806 1.00 52.38 86 ALA A O 1
ATOM 666 N N . SER A 1 87 ? 24.440 11.796 -15.478 1.00 45.81 87 SER A N 1
ATOM 667 C CA . SER A 1 87 ? 23.788 12.983 -14.958 1.00 45.81 87 SER A CA 1
ATOM 668 C C . SER A 1 87 ? 22.303 12.665 -14.808 1.00 45.81 87 SER A C 1
ATOM 670 O O . SER A 1 87 ? 21.529 12.639 -15.764 1.00 45.81 87 SER A O 1
ATOM 672 N N . VAL A 1 88 ? 21.896 12.394 -13.572 1.00 46.25 88 VAL A N 1
ATOM 673 C CA . VAL A 1 88 ? 20.581 12.817 -13.128 1.00 46.25 88 VAL A CA 1
ATOM 674 C C . VAL A 1 88 ? 20.620 14.325 -13.328 1.00 46.25 88 VAL A C 1
ATOM 676 O O . VAL A 1 88 ? 21.180 15.051 -12.513 1.00 46.25 88 VAL A O 1
ATOM 679 N N . SER A 1 89 ? 20.093 14.808 -14.452 1.00 42.06 89 SER A N 1
ATOM 680 C CA . SER A 1 89 ? 19.427 16.096 -14.412 1.00 42.06 89 SER A CA 1
ATOM 681 C C . SER A 1 89 ? 18.279 15.888 -13.435 1.00 42.06 89 SER A C 1
ATOM 683 O O . SER A 1 89 ? 17.192 15.433 -13.791 1.00 42.06 89 SER A O 1
ATOM 685 N N . SER A 1 90 ? 18.580 16.129 -12.156 1.00 45.34 90 SER A N 1
ATOM 686 C CA . SER A 1 90 ? 17.573 16.571 -11.212 1.00 45.34 90 SER A CA 1
ATOM 687 C C . SER A 1 90 ? 16.773 17.633 -11.956 1.00 45.34 90 SER A C 1
ATOM 689 O O . SER A 1 90 ? 17.395 18.492 -12.590 1.00 45.34 90 SER A O 1
ATOM 691 N N . PRO A 1 91 ? 15.434 17.617 -11.917 1.00 43.97 91 PRO A N 1
ATOM 692 C CA . PRO A 1 91 ? 14.733 18.884 -11.995 1.00 43.97 91 PRO A CA 1
ATOM 693 C C . PRO A 1 91 ? 15.443 19.774 -10.979 1.00 43.97 91 PRO A C 1
ATOM 695 O O . PRO A 1 91 ? 15.551 19.388 -9.811 1.00 43.97 91 PRO A O 1
ATOM 698 N N . GLU A 1 92 ? 16.082 20.833 -11.464 1.00 46.50 92 GLU A N 1
ATOM 699 C CA . GLU A 1 92 ? 16.772 21.796 -10.625 1.00 46.50 92 GLU A CA 1
ATOM 700 C C . GLU A 1 92 ? 15.843 22.108 -9.452 1.00 46.50 92 GLU A C 1
ATOM 702 O O . GLU A 1 92 ? 14.659 22.398 -9.635 1.00 46.50 92 GLU A O 1
ATOM 707 N N . GLN A 1 93 ? 16.358 21.933 -8.236 1.00 46.75 93 GLN A N 1
ATOM 708 C CA . GLN A 1 93 ? 15.774 22.606 -7.096 1.00 46.75 93 GLN A CA 1
ATOM 709 C C . GLN A 1 93 ? 16.023 24.086 -7.359 1.00 46.75 93 GLN A C 1
ATOM 711 O O . GLN A 1 93 ? 17.083 24.605 -7.026 1.00 46.75 93 GLN A O 1
ATOM 716 N N . ASP A 1 94 ? 15.088 24.727 -8.052 1.00 36.78 94 ASP A N 1
ATOM 717 C CA . ASP A 1 94 ? 14.959 26.168 -7.986 1.00 36.78 94 ASP A CA 1
ATOM 718 C C . ASP A 1 94 ? 14.479 26.438 -6.557 1.00 36.78 94 ASP A C 1
ATOM 720 O O . ASP A 1 94 ? 13.352 26.101 -6.173 1.00 36.78 94 ASP A O 1
ATOM 724 N N . GLU A 1 95 ? 15.411 26.888 -5.720 1.00 46.19 95 GLU A N 1
ATOM 725 C CA . GLU A 1 95 ? 15.114 27.513 -4.441 1.00 46.19 95 GLU A CA 1
ATOM 726 C C . GLU A 1 95 ? 14.167 28.681 -4.723 1.00 46.19 95 GLU A C 1
ATOM 728 O O . GLU A 1 95 ? 14.583 29.801 -5.004 1.00 46.19 95 GLU A O 1
ATOM 733 N N . HIS A 1 96 ? 12.863 28.426 -4.678 1.00 45.84 96 HIS A N 1
ATOM 734 C CA . HIS A 1 96 ? 11.891 29.501 -4.647 1.00 45.84 96 HIS A CA 1
ATOM 735 C C . HIS A 1 96 ? 11.938 30.144 -3.261 1.00 45.84 96 HIS A C 1
ATOM 737 O O . HIS A 1 96 ? 11.190 29.780 -2.352 1.00 45.84 96 HIS A O 1
ATOM 743 N N . ASP A 1 97 ? 12.840 31.117 -3.127 1.00 38.19 97 ASP A N 1
ATOM 744 C CA . ASP A 1 97 ? 12.729 32.210 -2.170 1.00 38.19 97 ASP A CA 1
ATOM 745 C C . ASP A 1 97 ? 11.325 32.811 -2.314 1.00 38.19 97 ASP A C 1
ATOM 747 O O . ASP A 1 97 ? 10.968 33.408 -3.334 1.00 38.19 97 ASP A O 1
ATOM 751 N N . TYR A 1 98 ? 10.488 32.614 -1.299 1.00 52.88 98 TYR A N 1
ATOM 752 C CA . TYR A 1 98 ? 9.138 33.165 -1.248 1.00 52.88 98 TYR A CA 1
ATOM 753 C C . TYR A 1 98 ? 9.184 34.657 -0.867 1.00 52.88 98 TYR A C 1
ATOM 755 O O . TYR A 1 98 ? 8.548 35.090 0.088 1.00 52.88 98 TYR A O 1
ATOM 763 N N . GLU A 1 99 ? 9.915 35.492 -1.608 1.00 51.94 99 GLU A N 1
ATOM 764 C CA . GLU A 1 99 ? 9.795 36.943 -1.439 1.00 51.94 99 GLU A CA 1
ATOM 765 C C . GLU A 1 99 ? 8.688 37.499 -2.344 1.00 51.94 99 GLU A C 1
ATOM 767 O O . GLU A 1 99 ? 8.796 37.608 -3.565 1.00 51.94 99 GLU A O 1
ATOM 772 N N . SER A 1 100 ? 7.569 37.834 -1.706 1.00 63.53 100 SER A N 1
ATOM 773 C CA . SER A 1 100 ? 6.367 38.353 -2.347 1.00 63.53 100 SER A CA 1
ATOM 774 C C . SER A 1 100 ? 6.559 39.817 -2.757 1.00 63.53 100 SER A C 1
ATOM 776 O O . SER A 1 100 ? 6.513 40.717 -1.920 1.00 63.53 100 SER A O 1
ATOM 778 N N . THR A 1 101 ? 6.722 40.082 -4.055 1.00 47.53 101 THR A N 1
ATOM 779 C CA . THR A 1 101 ? 6.545 41.427 -4.628 1.00 47.53 101 THR A CA 1
ATOM 780 C C . THR A 1 101 ? 5.478 41.401 -5.719 1.00 47.53 101 THR A C 1
ATOM 782 O O . THR A 1 101 ? 5.702 41.052 -6.875 1.00 47.53 101 THR A O 1
ATOM 785 N N . VAL A 1 102 ? 4.259 41.776 -5.329 1.00 45.28 102 VAL A N 1
ATOM 786 C CA . VAL A 1 102 ? 3.112 41.902 -6.232 1.00 45.28 102 VAL A CA 1
ATOM 787 C C . VAL A 1 102 ? 3.257 43.179 -7.058 1.00 45.28 102 VAL A C 1
ATOM 789 O O . VAL A 1 102 ? 3.170 44.284 -6.522 1.00 45.28 102 VAL A O 1
ATOM 792 N N . THR A 1 103 ? 3.419 43.043 -8.375 1.00 37.84 103 THR A N 1
ATOM 793 C CA . THR A 1 103 ? 3.252 44.158 -9.317 1.00 37.84 103 THR A CA 1
ATOM 794 C C . THR A 1 103 ? 2.050 43.886 -10.219 1.00 37.84 103 THR A C 1
ATOM 796 O O . THR A 1 103 ? 2.010 42.943 -11.003 1.00 37.84 103 THR A O 1
ATOM 799 N N . TYR A 1 104 ? 1.007 44.700 -10.048 1.00 54.03 104 TYR A N 1
ATOM 800 C CA . TYR A 1 104 ? -0.247 44.593 -10.786 1.00 54.03 104 TYR A CA 1
ATOM 801 C C . TYR A 1 104 ? -0.056 45.109 -12.217 1.00 54.03 104 TYR A C 1
ATOM 803 O O . TYR A 1 104 ? 0.099 46.311 -12.435 1.00 54.03 104 TYR A O 1
ATOM 811 N N . GLY A 1 105 ? -0.089 44.200 -13.191 1.00 39.16 105 GLY A N 1
ATOM 812 C CA . GLY A 1 105 ? -0.129 44.512 -14.618 1.00 39.16 105 GLY A CA 1
ATOM 813 C C . GLY A 1 105 ? -1.491 44.169 -15.218 1.00 39.16 105 GLY A C 1
ATOM 814 O O . GLY A 1 105 ? -1.764 43.020 -15.550 1.00 39.16 105 GLY A O 1
ATOM 815 N N . THR A 1 106 ? -2.358 45.170 -15.350 1.00 43.19 106 THR A N 1
ATOM 816 C CA . THR A 1 106 ? -3.656 45.099 -16.037 1.00 43.19 106 THR A CA 1
ATOM 817 C C . THR A 1 106 ? -3.479 44.807 -17.532 1.00 43.19 106 THR A C 1
ATOM 819 O O . THR A 1 106 ? -2.799 45.565 -18.215 1.00 43.19 106 THR A O 1
ATOM 822 N N . THR A 1 107 ? -4.143 43.779 -18.077 1.00 41.44 107 THR A N 1
ATOM 823 C CA . THR A 1 107 ? -5.161 43.907 -19.151 1.00 41.44 107 THR A CA 1
ATOM 824 C C . THR A 1 107 ? -5.716 42.543 -19.603 1.00 41.44 107 THR A C 1
ATOM 826 O O . THR A 1 107 ? -5.019 41.715 -20.167 1.00 41.44 107 THR A O 1
ATOM 829 N N . ALA A 1 108 ? -7.021 42.385 -19.357 1.00 47.59 108 ALA A N 1
ATOM 830 C CA . ALA A 1 108 ? -8.057 41.722 -20.156 1.00 47.59 108 ALA A CA 1
ATOM 831 C C . ALA A 1 108 ? -7.835 40.315 -20.760 1.00 47.59 108 ALA A C 1
ATOM 833 O O . ALA A 1 108 ? -7.133 40.149 -21.750 1.00 47.59 108 ALA A O 1
ATOM 834 N N . GLY A 1 109 ? -8.679 39.369 -20.316 1.00 46.66 109 GLY A N 1
ATOM 835 C CA . GLY A 1 109 ? -9.280 38.393 -21.233 1.00 46.66 109 GLY A CA 1
ATOM 836 C C . GLY A 1 109 ? -9.508 36.984 -20.690 1.00 46.66 109 GLY A C 1
ATOM 837 O O . GLY A 1 109 ? -8.781 36.083 -21.068 1.00 46.66 109 GLY A O 1
ATOM 838 N N . ILE A 1 110 ? -10.576 36.808 -19.900 1.00 50.56 110 ILE A N 1
ATOM 839 C CA . ILE A 1 110 ? -11.337 35.555 -19.696 1.00 50.56 110 ILE A CA 1
ATOM 840 C C . ILE A 1 110 ? -10.528 34.359 -19.157 1.00 50.56 110 ILE A C 1
ATOM 842 O O . ILE A 1 110 ? -9.873 33.643 -19.906 1.00 50.56 110 ILE A O 1
ATOM 846 N N . SER A 1 111 ? -10.698 34.041 -17.869 1.00 38.44 111 SER A N 1
ATOM 847 C CA . SER A 1 111 ? -10.357 32.711 -17.353 1.00 38.44 111 SER A CA 1
ATOM 848 C C . SER A 1 111 ? -11.488 32.157 -16.497 1.00 38.44 111 SER A C 1
ATOM 850 O O . SER A 1 111 ? -12.060 32.839 -15.645 1.00 38.44 111 SER A O 1
ATOM 852 N N . VAL A 1 112 ? -11.848 30.925 -16.827 1.00 46.12 112 VAL A N 1
ATOM 853 C CA . VAL A 1 112 ? -12.956 30.146 -16.287 1.00 46.12 112 VAL A CA 1
ATOM 854 C C . VAL A 1 112 ? -12.683 29.851 -14.815 1.00 46.12 112 VAL A C 1
ATOM 856 O O . VAL A 1 112 ? -11.640 29.303 -14.467 1.00 46.12 112 VAL A O 1
ATOM 859 N N . SER A 1 113 ? -13.632 30.204 -13.950 1.00 45.38 113 SER A N 1
ATOM 860 C CA . SER A 1 113 ? -13.534 29.953 -12.513 1.00 45.38 113 SER A CA 1
ATOM 861 C C . SER A 1 113 ? -13.723 28.458 -12.238 1.00 45.38 113 SER A C 1
ATOM 863 O O . SER A 1 113 ? -14.847 27.959 -12.236 1.00 45.38 113 SER A O 1
ATOM 865 N N . SER A 1 114 ? -12.620 27.732 -12.051 1.00 46.28 114 SER A N 1
ATOM 866 C CA . SER A 1 114 ? -12.625 26.402 -11.438 1.00 46.28 114 SER A CA 1
ATOM 867 C C . SER A 1 114 ? -12.306 26.585 -9.964 1.00 46.28 114 SER A C 1
ATOM 869 O O . SER A 1 114 ? -11.173 26.876 -9.597 1.00 46.28 114 SER A O 1
ATOM 871 N N . THR A 1 115 ? -13.320 26.478 -9.113 1.00 44.50 115 THR A N 1
ATOM 872 C CA . THR A 1 115 ? -13.134 26.494 -7.664 1.00 44.50 115 THR A CA 1
ATOM 873 C C . THR A 1 115 ? -12.595 25.129 -7.239 1.00 44.50 115 THR A C 1
ATOM 875 O O . THR A 1 115 ? -13.371 24.229 -6.928 1.00 44.50 115 THR A O 1
ATOM 878 N N . THR A 1 116 ? -11.274 24.945 -7.250 1.00 54.47 116 THR A N 1
ATOM 879 C CA . THR A 1 116 ? -10.658 23.929 -6.394 1.00 54.47 116 THR A CA 1
ATOM 880 C C . THR A 1 116 ? -10.484 24.561 -5.022 1.00 54.47 116 THR A C 1
ATOM 882 O O . THR A 1 116 ? -9.733 25.513 -4.828 1.00 54.47 116 THR A O 1
ATOM 885 N N . THR A 1 117 ? -11.260 24.086 -4.051 1.00 45.41 117 THR A N 1
ATOM 886 C CA . THR A 1 117 ? -10.933 24.315 -2.646 1.00 45.41 117 THR A CA 1
ATOM 887 C C . THR A 1 117 ? -9.704 23.463 -2.354 1.00 45.41 117 THR A C 1
ATOM 889 O O . THR A 1 117 ? -9.817 22.293 -2.001 1.00 45.41 117 THR A O 1
ATOM 892 N N . GLU A 1 118 ? -8.529 24.036 -2.600 1.00 43.88 118 GLU A N 1
ATOM 893 C CA . GLU A 1 118 ? -7.251 23.507 -2.138 1.00 43.88 118 GLU A CA 1
ATOM 894 C C . GLU A 1 118 ? -7.311 23.473 -0.604 1.00 43.88 118 GLU A C 1
ATOM 896 O O . GLU A 1 118 ? -7.380 24.519 0.044 1.00 43.88 118 GLU A O 1
ATOM 901 N N . ILE A 1 119 ? -7.353 22.278 -0.015 1.00 52.88 119 ILE A N 1
ATOM 902 C CA . ILE A 1 119 ? -7.136 22.115 1.424 1.00 52.88 119 ILE A CA 1
ATOM 903 C C . ILE A 1 119 ? -5.614 22.163 1.623 1.00 52.88 119 ILE A C 1
ATOM 905 O O . ILE A 1 119 ? -4.923 21.282 1.104 1.00 52.88 119 ILE A O 1
ATOM 909 N N . PRO A 1 120 ? -5.060 23.174 2.315 1.00 42.09 120 PRO A N 1
ATOM 910 C CA . PRO A 1 120 ? -3.621 23.292 2.501 1.00 42.09 120 PRO A CA 1
ATOM 911 C C . PRO A 1 120 ? -3.086 22.168 3.394 1.00 42.09 120 PRO A C 1
ATOM 913 O O . PRO A 1 120 ? -3.687 21.791 4.400 1.00 42.09 120 PRO A O 1
ATOM 916 N N . MET A 1 121 ? -1.895 21.669 3.055 1.00 52.44 121 MET A N 1
ATOM 917 C CA . MET A 1 121 ? -1.179 20.599 3.768 1.00 52.44 121 MET A CA 1
ATOM 918 C C . MET A 1 121 ? -0.657 21.017 5.164 1.00 52.44 121 MET A C 1
ATOM 920 O O . MET A 1 121 ? 0.220 20.366 5.725 1.00 52.44 121 MET A O 1
ATOM 924 N N . SER A 1 122 ? -1.173 22.115 5.727 1.00 49.06 122 SER A N 1
ATOM 925 C CA . SER A 1 122 ? -0.834 22.652 7.050 1.00 49.06 122 SER A CA 1
ATOM 926 C C . SER A 1 122 ? -1.736 22.139 8.179 1.00 49.06 122 SER A C 1
ATOM 928 O O . SER A 1 122 ? -1.384 22.300 9.342 1.00 49.06 122 SER A O 1
ATOM 930 N N . ASP A 1 123 ? -2.865 21.493 7.869 1.00 47.59 123 ASP A N 1
ATOM 931 C CA . ASP A 1 123 ? -3.848 21.070 8.884 1.00 47.59 123 ASP A CA 1
ATOM 932 C C . ASP A 1 123 ? -3.602 19.665 9.469 1.00 47.59 123 ASP A C 1
ATOM 934 O O . ASP A 1 123 ? -4.391 19.174 10.274 1.00 47.59 123 ASP A O 1
ATOM 938 N N . TRP A 1 124 ? -2.510 18.984 9.103 1.00 52.41 124 TRP A N 1
ATOM 939 C CA . TRP A 1 124 ? -2.228 17.618 9.581 1.00 52.41 124 TRP A CA 1
ATOM 940 C C . TRP A 1 124 ? -1.339 17.544 10.831 1.00 52.41 124 TRP A C 1
ATOM 942 O O . TRP A 1 124 ? -1.153 16.456 11.375 1.00 52.41 124 TRP A O 1
ATOM 952 N N . THR A 1 125 ? -0.821 18.667 11.338 1.00 51.38 125 THR A N 1
ATOM 953 C CA . THR A 1 125 ? 0.160 18.668 12.444 1.00 51.38 125 THR A CA 1
ATOM 954 C C . THR A 1 125 ? -0.346 19.159 13.800 1.00 51.38 125 THR A C 1
ATOM 956 O O . THR A 1 125 ? 0.448 19.215 14.734 1.00 51.38 125 THR A O 1
ATOM 959 N N . THR A 1 126 ? -1.643 19.421 13.998 1.00 51.41 126 THR A N 1
ATOM 960 C CA . THR A 1 126 ? -2.145 19.797 15.338 1.00 51.41 126 THR A CA 1
ATOM 961 C C . THR A 1 126 ? -3.082 18.741 15.911 1.00 51.41 126 THR A C 1
ATOM 963 O O . THR A 1 126 ? -4.301 18.829 15.819 1.00 51.41 126 THR A O 1
ATOM 966 N N . GLY A 1 127 ? -2.489 17.720 16.528 1.00 47.88 127 GLY A N 1
ATOM 967 C CA . GLY A 1 127 ? -3.173 16.784 17.416 1.00 47.88 127 GLY A CA 1
ATOM 968 C C . GLY A 1 127 ? -2.439 16.715 18.749 1.00 47.88 127 G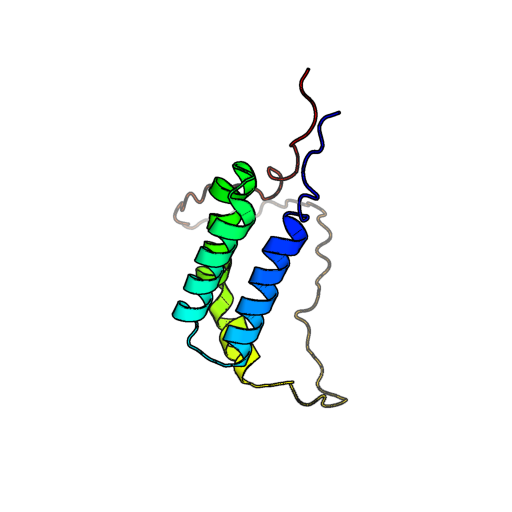LY A C 1
ATOM 969 O O . GLY A 1 127 ? -1.736 15.745 19.006 1.00 47.88 127 GLY A O 1
ATOM 970 N N . GLY A 1 128 ? -2.556 17.760 19.571 1.00 46.41 128 GLY A N 1
ATOM 971 C CA . GLY A 1 128 ? -1.935 17.804 20.892 1.00 46.41 128 GLY A CA 1
ATOM 972 C C . GLY A 1 128 ? -2.465 18.941 21.764 1.00 46.41 128 GLY A C 1
ATOM 973 O O . GLY A 1 128 ? -2.299 20.107 21.428 1.00 46.41 128 GLY A O 1
ATOM 974 N N . THR A 1 129 ? -3.012 18.551 22.919 1.00 42.47 129 THR A N 1
ATOM 975 C CA . THR A 1 129 ? -3.464 19.334 24.090 1.00 42.47 129 THR A CA 1
ATOM 976 C C . THR A 1 129 ? -4.903 19.872 24.071 1.00 42.47 129 THR A C 1
ATOM 978 O O . THR A 1 129 ? -5.248 20.804 23.355 1.00 42.47 129 THR A O 1
ATOM 981 N N . GLY A 1 130 ? -5.731 19.263 24.923 1.00 43.16 130 GLY A N 1
ATOM 982 C CA . GLY A 1 130 ? -7.030 19.739 25.394 1.00 43.16 130 GLY A CA 1
ATOM 983 C C . GLY A 1 130 ? -7.353 18.997 26.697 1.00 43.16 130 GLY A C 1
ATOM 984 O O . GLY A 1 130 ? -7.133 17.791 26.756 1.00 43.16 130 GLY A O 1
ATOM 985 N N . GLU A 1 131 ? -7.742 19.766 27.713 1.00 37.03 131 GLU A N 1
ATOM 986 C CA . GLU A 1 131 ? -7.808 19.504 29.168 1.00 37.03 131 GLU A CA 1
ATOM 987 C C . GLU A 1 131 ? -8.506 18.228 29.670 1.00 37.03 131 GLU A C 1
ATOM 989 O O . GLU A 1 131 ? -9.497 17.775 29.053 1.00 37.03 131 GLU A O 1
#

Secondary structure (DSSP, 8-state):
---------HHHHHHHHHHHHHHHHHTT--HHHHHHHHHHHHHHHHTT-HHIIIIIHHHHHHHHHHHTHHHHHHHTT-SPP--TT-----------------------------------TTTTS------

pLDDT: mean 74.17, std 24.47, range [34.06, 98.88]

InterPro domains:
  IPR036444 Phospholipase A2 domain superfamily [G3DSA:1.20.90.10] (8-77)
  IPR036444 Phospholipase A2 domain superfamily [SSF48619] (7-68)
  IPR053322 Phospholipase A2-like [PTHR34228] (6-75)

Radius of gyration: 22.0 Å; chains: 1; bounding box: 43×54×59 Å

Organism: Teladorsagia circumcincta (NCBI:txid45464)

Foldseek 3Di:
DDPDDPPPDLVVQLVVLVVQLLVCLLVLVDQVVSLVSSLVSQCVSCVVPCCSNPPVSVVVSVCCVVPVPVVSVVSPVPPDPPPPPPPPPDVDPPPPPPDDDDDDDDDDDDDDDDDDPPPDPPPPPDDDDDD